Protein AF-A0A8T5BT96-F1 (afdb_monomer)

Foldseek 3Di:
DDDDDPDDDDDALQVVLVVLVVVVVVDPDDDPVSVVSNVVSVVQVPAHRVLLVVQLVVCCVPLVDDSVLSRVCSSVLDQDLVVNCVSVPPPVDDDDSVSSVVNNVSSVVRHD

Sequence (112 aa):
MPRKIINEENITIAEAKHILDKIIKNKEEVGEFQRRTVDYLMKFAKLEVQQAKKLVKELIKQFKIEDVEAIQIVNCMPESVDEIRTILAGKGRIIESEKLKGILDVLNNYRK

Mean predicted aligned error: 5.35 Å

pLDDT: mean 88.35, std 7.37, range [61.72, 95.31]

Secondary structure (DSSP, 8-state):
------------HHHHHHHHHHHHHT-S---HHHHHHHHHHHHH--S-HHHHHHHHHHHHHHH---HHHHHHHHHH---SHHHHHHHHGGG-----HHHHHHHHHHHHTT--

Radius of gyration: 16.34 Å; Cα contacts (8 Å, |Δi|>4): 85; chains: 1; bounding box: 50×23×43 Å

Structure (mmCIF, N/CA/C/O backbone):
data_AF-A0A8T5BT96-F1
#
_entry.id   AF-A0A8T5BT96-F1
#
loop_
_atom_site.group_PDB
_atom_site.id
_atom_site.type_symbol
_atom_site.label_atom_id
_atom_site.label_alt_id
_atom_site.label_comp_id
_atom_site.label_asym_id
_atom_site.label_entity_id
_atom_site.label_seq_id
_atom_site.pdbx_PDB_ins_code
_atom_site.Cartn_x
_atom_site.Cartn_y
_atom_site.Cartn_z
_atom_site.occupancy
_atom_site.B_iso_or_equiv
_atom_site.auth_seq_id
_atom_site.auth_comp_id
_atom_site.auth_asym_id
_atom_site.auth_atom_id
_atom_site.pdbx_PDB_model_num
ATOM 1 N N . MET A 1 1 ? 37.077 -3.831 2.532 1.00 61.72 1 MET A N 1
ATOM 2 C CA . MET A 1 1 ? 36.164 -3.290 3.565 1.00 61.72 1 MET A CA 1
ATOM 3 C C . MET A 1 1 ? 34.759 -3.818 3.308 1.00 61.72 1 MET A C 1
ATOM 5 O O . MET A 1 1 ? 34.359 -3.811 2.147 1.00 61.72 1 MET A O 1
ATOM 9 N N . PRO A 1 2 ? 34.025 -4.297 4.325 1.00 81.81 2 PRO A N 1
ATOM 10 C CA . PRO A 1 2 ? 32.630 -4.693 4.152 1.00 81.81 2 PRO A CA 1
ATOM 11 C C . PRO A 1 2 ? 31.757 -3.464 3.859 1.00 81.81 2 PRO A C 1
ATOM 13 O O . PRO A 1 2 ? 31.999 -2.378 4.387 1.00 81.81 2 PRO A O 1
ATOM 16 N N . ARG A 1 3 ? 30.751 -3.628 2.995 1.00 87.44 3 ARG A N 1
ATOM 17 C CA . ARG A 1 3 ? 29.750 -2.584 2.731 1.00 87.44 3 ARG A CA 1
ATOM 18 C C . ARG A 1 3 ? 28.841 -2.444 3.958 1.00 87.44 3 ARG A C 1
ATOM 20 O O . ARG A 1 3 ? 28.448 -3.455 4.533 1.00 87.44 3 ARG A O 1
ATOM 27 N N . LYS A 1 4 ? 28.502 -1.209 4.344 1.00 90.56 4 LYS A N 1
ATOM 28 C CA . LYS A 1 4 ? 27.574 -0.897 5.445 1.00 90.56 4 LYS A CA 1
ATOM 29 C C . LYS A 1 4 ? 26.319 -0.226 4.885 1.00 90.56 4 LYS A C 1
ATOM 31 O O . LYS A 1 4 ? 26.430 0.627 4.007 1.00 90.56 4 LYS A O 1
ATOM 36 N N . ILE A 1 5 ? 25.150 -0.605 5.395 1.00 88.38 5 ILE A N 1
ATOM 37 C CA . ILE A 1 5 ? 23.875 0.042 5.060 1.00 88.38 5 ILE A CA 1
ATOM 38 C C . ILE A 1 5 ? 23.833 1.408 5.756 1.00 88.38 5 ILE A C 1
ATOM 40 O O . ILE A 1 5 ? 24.070 1.498 6.961 1.00 88.38 5 ILE A O 1
ATOM 44 N N . ILE A 1 6 ? 23.593 2.467 4.978 1.00 93.31 6 ILE A N 1
ATOM 45 C CA . ILE A 1 6 ? 23.531 3.857 5.464 1.00 93.31 6 ILE A CA 1
ATOM 46 C C . ILE A 1 6 ? 22.078 4.272 5.727 1.00 93.31 6 ILE A C 1
ATOM 48 O O . ILE A 1 6 ? 21.816 4.965 6.703 1.00 93.31 6 ILE A O 1
ATOM 52 N N . ASN A 1 7 ? 21.151 3.843 4.868 1.00 90.38 7 ASN A N 1
ATOM 53 C CA . ASN A 1 7 ? 19.720 4.096 4.995 1.00 90.38 7 ASN A CA 1
ATOM 54 C C . ASN A 1 7 ? 18.931 2.939 4.363 1.00 90.38 7 ASN A C 1
ATOM 56 O O . ASN A 1 7 ? 19.398 2.339 3.391 1.00 90.38 7 ASN A O 1
ATOM 60 N N . GLU A 1 8 ? 17.750 2.661 4.902 1.00 90.12 8 GLU A N 1
ATOM 61 C CA . GLU A 1 8 ? 16.798 1.670 4.409 1.00 90.12 8 GLU A CA 1
ATOM 62 C C . GLU A 1 8 ? 15.385 2.220 4.610 1.00 90.12 8 GLU A C 1
ATOM 64 O O . GLU A 1 8 ? 15.049 2.708 5.687 1.00 90.12 8 GLU A O 1
ATOM 69 N N . GLU A 1 9 ? 14.570 2.163 3.560 1.00 90.31 9 GLU A N 1
ATOM 70 C CA . GLU A 1 9 ? 13.199 2.662 3.578 1.00 90.31 9 GLU A CA 1
ATOM 71 C C . GLU A 1 9 ? 12.281 1.651 2.895 1.00 90.31 9 GLU A C 1
ATOM 73 O O . GLU A 1 9 ? 12.570 1.159 1.800 1.00 90.31 9 GLU A O 1
ATOM 78 N N . ASN A 1 10 ? 11.150 1.368 3.538 1.00 92.56 10 ASN A N 1
ATOM 79 C CA . ASN A 1 10 ? 10.098 0.547 2.960 1.00 92.56 10 ASN A CA 1
ATOM 80 C C . ASN A 1 10 ? 9.324 1.356 1.913 1.00 92.56 10 ASN A C 1
ATOM 82 O O . ASN A 1 10 ? 8.982 2.517 2.140 1.00 92.56 10 ASN A O 1
ATOM 86 N N . ILE A 1 11 ? 9.012 0.729 0.778 1.00 93.50 11 ILE A N 1
ATOM 87 C CA . ILE A 1 11 ? 8.300 1.368 -0.335 1.00 93.50 11 ILE A CA 1
ATOM 88 C C . ILE A 1 11 ? 7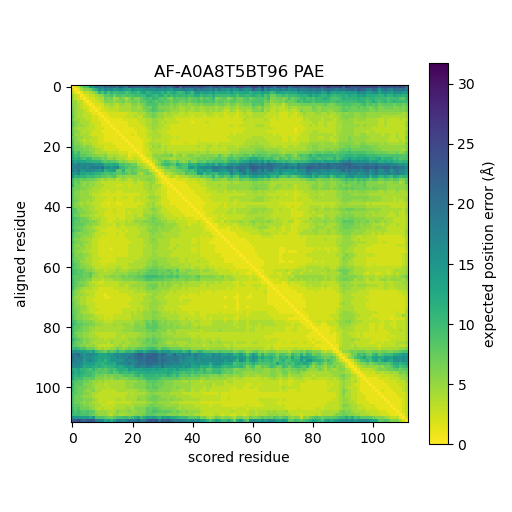.032 0.601 -0.712 1.00 93.50 11 ILE A C 1
ATOM 90 O O . ILE A 1 11 ? 6.933 -0.615 -0.550 1.00 93.50 11 ILE A O 1
ATOM 94 N N . THR A 1 12 ? 6.061 1.323 -1.257 1.00 95.00 12 THR A N 1
ATOM 95 C CA . THR A 1 12 ? 4.819 0.768 -1.812 1.00 95.00 12 THR A CA 1
ATOM 96 C C . THR A 1 12 ? 5.037 0.129 -3.185 1.00 95.00 12 THR A C 1
ATOM 98 O O . THR A 1 12 ? 5.989 0.446 -3.901 1.00 95.00 12 THR A O 1
ATOM 101 N N . ILE A 1 13 ? 4.098 -0.724 -3.610 1.00 95.31 13 ILE A N 1
ATOM 102 C CA . ILE A 1 13 ? 4.063 -1.307 -4.963 1.00 95.31 13 ILE A CA 1
ATOM 103 C C . ILE A 1 13 ? 4.055 -0.203 -6.031 1.00 95.31 13 ILE A C 1
ATOM 105 O O . ILE A 1 13 ? 4.741 -0.315 -7.047 1.00 95.31 13 ILE A O 1
ATOM 109 N N . ALA A 1 14 ? 3.326 0.891 -5.791 1.00 93.69 14 ALA A N 1
ATOM 110 C CA . ALA A 1 14 ? 3.266 2.029 -6.707 1.00 93.69 14 ALA A CA 1
ATOM 111 C C . ALA A 1 14 ? 4.635 2.716 -6.868 1.00 93.69 14 ALA A C 1
ATOM 113 O O . ALA A 1 14 ? 5.051 3.032 -7.984 1.00 93.69 14 ALA A O 1
ATOM 114 N N . GLU A 1 15 ? 5.365 2.920 -5.770 1.00 93.44 15 GLU A N 1
ATOM 115 C CA . GLU A 1 15 ? 6.720 3.480 -5.802 1.00 93.44 15 GLU A CA 1
ATOM 116 C C . GLU A 1 15 ? 7.718 2.532 -6.464 1.00 93.44 15 GLU A C 1
ATOM 118 O O . GLU A 1 15 ? 8.493 2.966 -7.320 1.00 93.44 15 GLU A O 1
ATOM 123 N N . ALA A 1 16 ? 7.667 1.244 -6.118 1.00 93.69 16 ALA A N 1
ATOM 124 C CA . ALA A 1 16 ? 8.510 0.214 -6.713 1.00 93.69 16 ALA A CA 1
ATOM 125 C C . ALA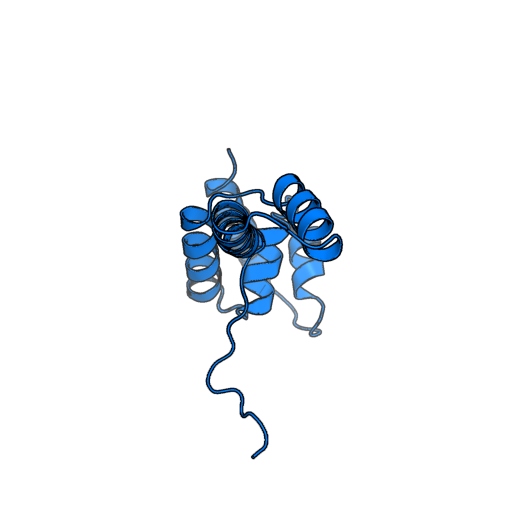 A 1 16 ? 8.315 0.143 -8.233 1.00 93.69 16 ALA A C 1
ATOM 127 O O . ALA A 1 16 ? 9.299 0.105 -8.977 1.00 93.69 16 ALA A O 1
ATOM 128 N N . LYS A 1 17 ? 7.059 0.211 -8.700 1.00 92.69 17 LYS A N 1
ATOM 129 C CA . LYS A 1 17 ? 6.715 0.263 -10.127 1.00 92.69 17 LYS A CA 1
ATOM 130 C C . LYS A 1 17 ? 7.411 1.432 -10.814 1.00 92.69 17 LYS A C 1
ATOM 132 O O . LYS A 1 17 ? 8.110 1.240 -11.800 1.00 92.69 17 LYS A O 1
ATOM 137 N N . HIS A 1 18 ? 7.281 2.636 -10.259 1.00 91.69 18 HIS A N 1
ATOM 138 C CA . HIS A 1 18 ? 7.871 3.845 -10.841 1.00 91.69 18 HIS A CA 1
ATOM 139 C C . HIS A 1 18 ? 9.399 3.815 -10.886 1.00 91.69 18 HIS A C 1
ATOM 141 O O . HIS A 1 18 ? 10.004 4.304 -11.841 1.00 91.69 18 HIS A O 1
ATOM 147 N N . ILE A 1 19 ? 10.037 3.254 -9.858 1.00 91.25 19 ILE A N 1
ATOM 148 C CA . ILE A 1 19 ? 11.495 3.099 -9.819 1.00 91.25 19 ILE A CA 1
ATOM 149 C C . ILE A 1 19 ? 11.945 2.121 -10.907 1.00 91.25 19 ILE A C 1
ATOM 151 O O . ILE A 1 19 ? 12.855 2.440 -11.673 1.00 91.25 19 ILE A O 1
ATOM 155 N N . LEU A 1 20 ? 11.296 0.960 -11.013 1.00 89.25 20 LEU A N 1
ATOM 156 C CA . LEU A 1 20 ? 11.658 -0.041 -12.012 1.00 89.25 20 LEU A CA 1
ATOM 157 C C . LEU A 1 20 ? 11.352 0.420 -13.439 1.00 89.25 20 LEU A C 1
ATOM 159 O O . LEU A 1 20 ? 12.207 0.257 -14.303 1.00 89.25 20 LEU A O 1
ATOM 163 N N . ASP A 1 21 ? 10.224 1.090 -13.677 1.00 87.69 21 ASP A N 1
ATOM 164 C CA . ASP A 1 21 ? 9.889 1.658 -14.988 1.00 87.69 21 ASP A CA 1
ATOM 165 C C . ASP A 1 21 ? 10.962 2.648 -15.470 1.00 87.69 21 ASP A C 1
ATOM 167 O O . ASP A 1 21 ? 11.328 2.658 -16.646 1.00 87.69 21 ASP A O 1
ATOM 171 N N . LYS A 1 22 ? 11.522 3.466 -14.567 1.00 88.31 22 LYS A N 1
ATOM 172 C CA . LYS A 1 22 ? 12.642 4.364 -14.897 1.00 88.31 22 LYS A CA 1
ATOM 173 C C . LYS A 1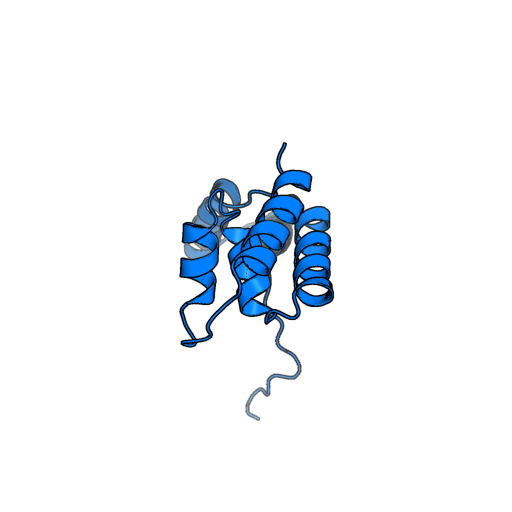 22 ? 13.923 3.608 -15.236 1.00 88.31 22 LYS A C 1
ATOM 175 O O . LYS A 1 22 ? 14.640 4.013 -16.146 1.00 88.31 22 LYS A O 1
ATOM 180 N N . ILE A 1 23 ? 14.224 2.538 -14.504 1.00 86.00 23 ILE A N 1
ATOM 181 C CA . ILE A 1 23 ? 15.425 1.727 -14.738 1.00 86.00 23 ILE A CA 1
ATOM 182 C C . ILE A 1 23 ? 15.331 1.017 -16.089 1.00 86.00 23 ILE A C 1
ATOM 184 O O . ILE A 1 23 ? 16.307 1.014 -16.833 1.00 86.00 23 ILE A O 1
ATOM 188 N N . ILE A 1 24 ? 14.163 0.457 -16.415 1.00 83.12 24 ILE A N 1
ATOM 189 C CA . ILE A 1 24 ? 13.917 -0.238 -17.682 1.00 83.12 24 ILE A CA 1
ATOM 190 C C . ILE A 1 24 ? 14.020 0.721 -18.865 1.00 83.12 24 ILE A C 1
ATOM 192 O O . ILE A 1 24 ? 14.670 0.394 -19.847 1.00 83.12 24 ILE A O 1
ATOM 196 N N . LYS A 1 25 ? 13.453 1.929 -18.765 1.00 82.62 25 LYS A N 1
ATOM 197 C CA . LYS A 1 25 ? 13.550 2.932 -19.841 1.00 82.62 25 LYS A CA 1
ATOM 198 C C . LYS A 1 25 ? 14.987 3.337 -20.176 1.00 82.62 25 LYS A C 1
ATOM 200 O O . LYS A 1 25 ? 15.249 3.733 -21.304 1.00 82.62 25 LYS A O 1
ATOM 205 N N . ASN A 1 26 ? 15.896 3.244 -19.209 1.00 81.12 26 ASN A N 1
ATOM 206 C CA . ASN A 1 26 ? 17.291 3.652 -19.361 1.00 81.12 26 ASN A CA 1
ATOM 207 C C . ASN A 1 26 ? 18.237 2.488 -19.699 1.00 81.12 26 ASN A C 1
ATOM 209 O O . ASN A 1 26 ? 19.440 2.715 -19.826 1.00 81.12 26 ASN A O 1
ATOM 213 N N . LYS A 1 27 ? 17.739 1.248 -19.791 1.00 77.44 27 LYS A N 1
ATOM 214 C CA . LYS A 1 27 ? 18.551 0.057 -20.064 1.00 77.44 27 LYS A CA 1
ATOM 215 C C . LYS A 1 27 ? 18.056 -0.665 -21.309 1.00 77.44 27 LYS A C 1
ATOM 217 O O . LYS A 1 27 ? 16.874 -0.957 -21.423 1.00 77.44 27 LYS A O 1
ATOM 222 N N . GLU A 1 28 ? 18.985 -1.024 -22.189 1.00 65.06 28 GLU A N 1
ATOM 223 C CA . GLU A 1 28 ? 18.684 -1.831 -23.379 1.00 65.06 28 GLU A CA 1
ATOM 224 C C . GLU A 1 28 ? 18.320 -3.280 -23.014 1.00 65.06 28 GLU A C 1
ATOM 226 O O . GLU A 1 28 ? 17.434 -3.867 -23.631 1.00 65.06 28 GLU A O 1
ATOM 231 N N . GLU A 1 29 ? 18.921 -3.837 -21.953 1.00 74.12 29 GLU A N 1
ATOM 232 C CA . GLU A 1 29 ? 18.614 -5.183 -21.464 1.00 74.12 29 GLU A CA 1
ATOM 233 C C . GLU A 1 29 ? 18.162 -5.201 -19.999 1.00 74.12 29 GLU A C 1
ATOM 235 O O . GLU A 1 29 ? 18.823 -4.702 -19.082 1.00 74.12 29 GLU A O 1
ATOM 240 N N . VAL A 1 30 ? 17.012 -5.840 -19.783 1.00 79.19 30 VAL A N 1
ATOM 241 C CA . VAL A 1 30 ? 16.385 -6.056 -18.476 1.00 79.19 30 VAL A CA 1
ATOM 242 C C . VAL A 1 30 ? 16.371 -7.550 -18.193 1.00 79.19 30 VAL A C 1
ATOM 244 O O . VAL A 1 30 ? 15.820 -8.319 -18.989 1.00 79.19 30 VAL A O 1
ATOM 247 N N . GLY A 1 31 ? 16.945 -7.952 -17.057 1.00 85.81 31 GLY A N 1
ATOM 248 C CA . GLY A 1 31 ? 17.002 -9.354 -16.643 1.00 85.81 31 GLY A CA 1
ATOM 249 C C . GLY A 1 31 ? 15.614 -9.948 -16.380 1.00 85.81 31 GLY A C 1
ATOM 250 O O . GLY A 1 31 ? 14.663 -9.236 -16.054 1.00 85.81 31 GLY A O 1
ATOM 251 N N . GLU A 1 32 ? 15.489 -11.269 -16.480 1.00 88.06 32 GLU A N 1
ATOM 252 C CA . GLU A 1 32 ? 14.200 -11.968 -16.391 1.00 88.06 32 GLU A CA 1
ATOM 253 C C . GLU A 1 32 ? 13.444 -11.694 -15.077 1.00 88.06 32 GLU A C 1
ATOM 255 O O . GLU A 1 32 ? 12.246 -11.409 -15.091 1.00 88.06 32 GLU A O 1
ATOM 260 N N . PHE A 1 33 ? 14.146 -11.686 -13.939 1.00 89.00 33 PHE A N 1
ATOM 261 C CA . PHE A 1 33 ? 13.549 -11.376 -12.636 1.00 89.00 33 PHE A CA 1
ATOM 262 C C . PHE A 1 33 ? 12.989 -9.954 -12.556 1.00 89.00 33 PHE A C 1
ATOM 264 O O . PHE A 1 33 ? 11.960 -9.733 -11.918 1.00 89.00 33 PHE A O 1
ATOM 271 N N . GLN A 1 34 ? 13.630 -8.993 -13.222 1.00 87.00 34 GLN A N 1
ATOM 272 C CA . GLN A 1 34 ? 13.157 -7.611 -13.257 1.00 87.00 34 GLN A CA 1
ATOM 273 C C . GLN A 1 34 ? 11.902 -7.495 -14.120 1.00 87.00 34 GLN A C 1
ATOM 275 O O . GLN A 1 34 ? 10.952 -6.845 -13.695 1.00 87.00 34 GLN A O 1
ATOM 280 N N . ARG A 1 35 ? 11.852 -8.187 -15.269 1.00 86.69 35 ARG A N 1
ATOM 281 C CA . ARG A 1 35 ? 10.650 -8.237 -16.119 1.00 86.69 35 ARG A CA 1
ATOM 282 C C . ARG A 1 35 ? 9.458 -8.825 -15.365 1.00 86.69 35 ARG A C 1
ATOM 284 O O . ARG A 1 35 ? 8.437 -8.162 -15.246 1.00 86.69 35 ARG A O 1
ATOM 291 N N . ARG A 1 36 ? 9.631 -10.001 -14.749 1.00 90.56 36 ARG A N 1
ATOM 292 C CA . ARG A 1 36 ? 8.577 -10.655 -13.951 1.00 90.56 36 ARG A CA 1
ATOM 293 C C . ARG A 1 36 ? 8.100 -9.777 -12.791 1.00 90.56 36 ARG A C 1
ATOM 295 O O . ARG A 1 36 ? 6.905 -9.709 -12.512 1.00 90.56 36 ARG A O 1
ATOM 302 N N . THR A 1 37 ? 9.029 -9.090 -12.124 1.00 92.38 37 THR A N 1
ATOM 303 C CA . THR A 1 37 ? 8.691 -8.140 -11.057 1.00 92.38 37 THR A CA 1
ATOM 304 C C . THR A 1 37 ? 7.876 -6.969 -11.601 1.00 92.38 37 THR A C 1
ATOM 306 O O . THR A 1 37 ? 6.880 -6.597 -10.994 1.00 92.38 37 THR A O 1
ATOM 309 N N . VAL A 1 38 ? 8.237 -6.406 -12.754 1.00 89.88 38 VAL A N 1
ATOM 310 C CA . VAL A 1 38 ? 7.467 -5.314 -13.363 1.00 89.88 38 VAL A CA 1
ATOM 311 C C . VAL A 1 38 ? 6.083 -5.769 -13.801 1.00 89.88 38 VAL A C 1
ATOM 313 O O . VAL A 1 38 ? 5.123 -5.057 -13.526 1.00 89.88 38 VAL A O 1
ATOM 316 N N . ASP A 1 39 ? 5.941 -6.969 -14.360 1.00 91.06 39 ASP A N 1
ATOM 317 C CA . ASP A 1 39 ? 4.627 -7.526 -14.695 1.00 91.06 39 ASP A CA 1
ATOM 318 C C . ASP A 1 39 ? 3.728 -7.644 -13.456 1.00 91.06 39 ASP A C 1
ATOM 320 O O . ASP A 1 39 ? 2.541 -7.314 -13.504 1.00 91.06 39 ASP A O 1
ATOM 324 N N . TYR A 1 40 ? 4.293 -8.079 -12.324 1.00 94.56 40 TYR A N 1
ATOM 325 C CA . TYR A 1 40 ? 3.593 -8.087 -11.040 1.00 94.56 40 TYR A CA 1
ATOM 326 C C . TYR A 1 40 ? 3.203 -6.66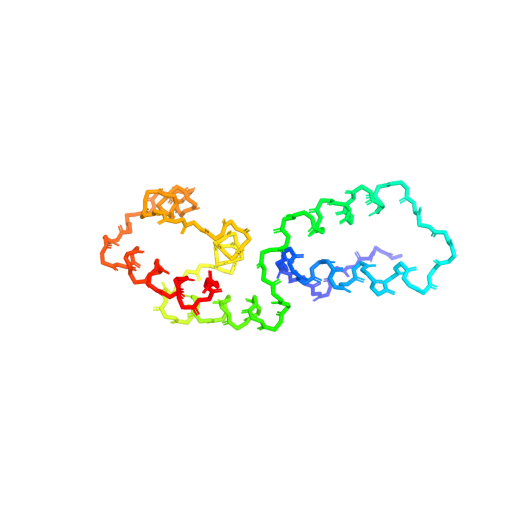3 -10.619 1.00 94.56 40 TYR A C 1
ATOM 328 O O . TYR A 1 40 ? 2.032 -6.375 -10.382 1.00 94.56 40 TYR A O 1
ATOM 336 N N . LEU A 1 41 ? 4.157 -5.736 -10.584 1.00 93.69 41 LEU A N 1
ATOM 337 C CA . LEU A 1 41 ? 3.912 -4.366 -10.140 1.00 93.69 41 LEU A CA 1
ATOM 338 C C . LEU A 1 41 ? 2.902 -3.636 -11.035 1.00 9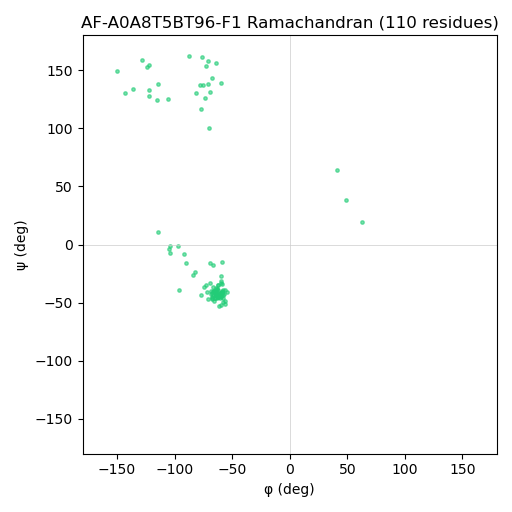3.69 41 LE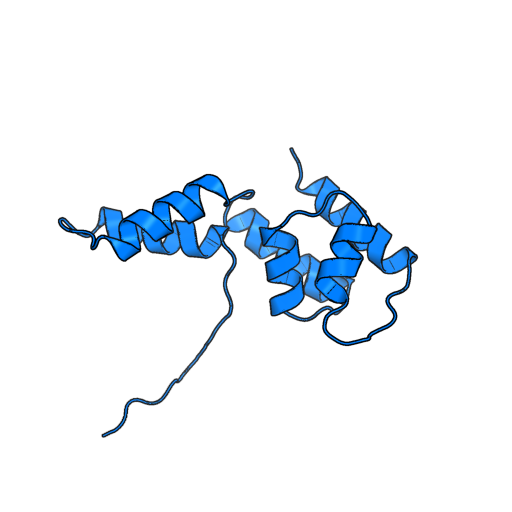U A C 1
ATOM 340 O O . LEU A 1 41 ? 2.089 -2.864 -10.538 1.00 93.69 41 LEU A O 1
ATOM 344 N N . MET A 1 42 ? 2.900 -3.896 -12.343 1.00 89.69 42 MET A N 1
ATOM 345 C CA . MET A 1 42 ? 1.915 -3.349 -13.272 1.00 89.69 42 MET A CA 1
ATOM 346 C C . MET A 1 42 ? 0.502 -3.852 -12.980 1.00 89.69 42 MET A C 1
ATOM 348 O O . MET A 1 42 ? -0.429 -3.054 -13.051 1.00 89.69 42 MET A O 1
ATOM 352 N N . LYS A 1 43 ? 0.349 -5.134 -12.625 1.00 91.94 43 LYS A N 1
ATOM 353 C CA . LYS A 1 43 ? -0.948 -5.745 -12.295 1.00 91.94 43 LYS A CA 1
ATOM 354 C C . LYS A 1 43 ? -1.482 -5.318 -10.928 1.00 91.94 43 LYS A C 1
ATOM 356 O O . LYS A 1 43 ? -2.689 -5.169 -10.776 1.00 91.94 43 LYS A O 1
ATOM 361 N N . PHE A 1 44 ? -0.603 -5.138 -9.942 1.00 92.50 44 PHE A N 1
ATOM 362 C CA . PHE A 1 44 ? -0.994 -4.908 -8.546 1.00 92.50 44 PHE A CA 1
ATOM 363 C C . PHE A 1 44 ? -0.861 -3.453 -8.077 1.00 92.50 44 PHE A C 1
ATOM 365 O O . PHE A 1 44 ? -1.306 -3.130 -6.978 1.00 92.50 44 PHE A O 1
ATOM 372 N N . ALA A 1 45 ? -0.286 -2.547 -8.874 1.00 91.69 45 ALA A N 1
ATOM 373 C CA . ALA A 1 45 ? -0.287 -1.121 -8.551 1.00 91.69 45 ALA A CA 1
ATOM 374 C C . ALA A 1 45 ? -1.701 -0.537 -8.694 1.00 91.69 45 ALA A C 1
ATOM 376 O O . ALA A 1 45 ? -2.143 -0.213 -9.794 1.00 91.69 45 ALA A O 1
ATOM 377 N N . LYS A 1 46 ? -2.391 -0.384 -7.559 1.00 89.12 46 LYS A N 1
ATOM 378 C CA . LYS A 1 46 ? -3.768 0.135 -7.491 1.00 89.12 46 LYS A CA 1
ATOM 379 C C . LYS A 1 46 ? -3.863 1.661 -7.533 1.00 89.12 46 LYS A C 1
ATOM 381 O O . LYS A 1 46 ? -4.901 2.198 -7.901 1.00 89.12 46 LYS A O 1
ATOM 386 N N . LEU A 1 47 ? -2.793 2.354 -7.145 1.00 90.88 47 LEU A N 1
ATOM 387 C CA . LEU A 1 47 ? -2.744 3.811 -7.025 1.00 90.88 47 LEU A CA 1
ATOM 388 C C . LEU A 1 47 ? -1.549 4.391 -7.777 1.00 90.88 47 LEU A C 1
ATOM 390 O O . LEU A 1 47 ? -0.537 3.722 -8.006 1.00 90.88 47 LEU A O 1
ATOM 394 N N . GLU A 1 48 ? -1.644 5.677 -8.101 1.00 91.50 48 GLU A N 1
ATOM 395 C CA . GLU A 1 48 ? -0.497 6.446 -8.569 1.00 91.50 48 GLU A CA 1
ATOM 396 C C . GLU A 1 48 ? 0.480 6.739 -7.423 1.00 91.50 48 GLU A C 1
ATOM 398 O O . GLU A 1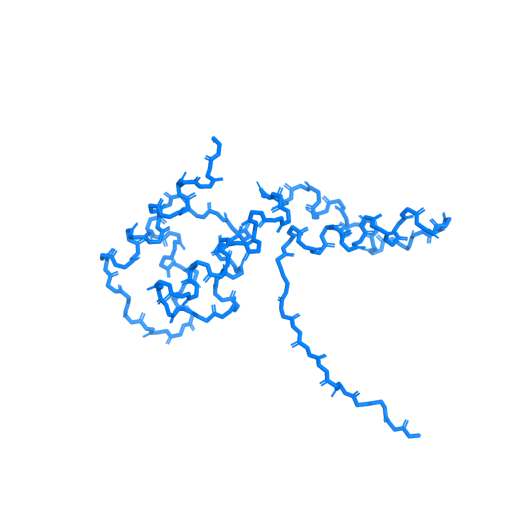 48 ? 0.097 6.866 -6.260 1.00 91.50 48 GLU A O 1
ATOM 403 N N . VAL A 1 49 ? 1.761 6.921 -7.753 1.00 92.31 49 VAL A N 1
ATOM 404 C CA . VAL A 1 49 ? 2.850 7.111 -6.775 1.00 92.31 49 VAL A CA 1
ATOM 405 C C . VAL A 1 49 ? 2.572 8.264 -5.808 1.00 92.31 49 VAL A C 1
ATOM 407 O O . VAL A 1 49 ? 2.844 8.157 -4.614 1.00 92.31 49 VAL A O 1
ATOM 410 N N . GLN A 1 50 ? 2.035 9.380 -6.309 1.00 92.19 50 GLN A N 1
ATOM 411 C CA . GLN A 1 50 ? 1.740 10.547 -5.475 1.00 92.19 50 GLN A CA 1
ATOM 412 C C . GLN A 1 50 ? 0.610 10.260 -4.481 1.00 92.19 50 GLN A C 1
ATOM 414 O O . GLN A 1 50 ? 0.715 10.626 -3.309 1.00 92.19 50 GLN A O 1
ATOM 419 N N . GLN A 1 51 ? -0.436 9.569 -4.936 1.00 92.75 51 GLN A N 1
ATOM 420 C CA . GLN A 1 51 ? -1.572 9.177 -4.106 1.00 92.75 51 GLN A CA 1
ATOM 421 C C . GLN A 1 51 ? -1.151 8.149 -3.055 1.00 92.75 51 GLN A C 1
ATOM 423 O O . GLN A 1 51 ? -1.435 8.349 -1.879 1.00 92.75 51 GLN A O 1
ATOM 428 N N . ALA A 1 52 ? -0.387 7.125 -3.447 1.00 93.31 52 ALA A N 1
ATOM 429 C CA . ALA A 1 52 ? 0.138 6.110 -2.536 1.00 93.31 52 ALA A CA 1
ATOM 430 C C . ALA A 1 52 ? 0.990 6.735 -1.417 1.00 93.31 52 ALA A C 1
ATOM 432 O O . ALA A 1 52 ? 0.733 6.502 -0.238 1.00 93.31 52 ALA A O 1
ATOM 433 N N . LYS A 1 53 ? 1.941 7.617 -1.763 1.00 93.44 53 LYS A N 1
ATOM 434 C CA . LYS A 1 53 ? 2.768 8.341 -0.778 1.00 93.44 53 LYS A CA 1
ATOM 435 C C . LYS A 1 53 ? 1.941 9.186 0.186 1.00 93.44 53 LYS A C 1
ATOM 437 O O . LYS A 1 53 ? 2.269 9.277 1.370 1.00 93.44 53 LYS A O 1
ATOM 442 N N . LYS A 1 54 ? 0.912 9.863 -0.327 1.00 94.31 54 LYS A N 1
ATOM 443 C CA . LYS A 1 54 ? 0.036 10.710 0.486 1.00 94.31 54 LYS A CA 1
ATOM 444 C C . LYS A 1 54 ? -0.786 9.860 1.453 1.00 94.31 54 LYS A C 1
ATOM 446 O O . LYS A 1 54 ? -0.790 10.160 2.643 1.00 94.31 54 LYS A O 1
ATOM 451 N N . LEU A 1 55 ? -1.379 8.779 0.954 1.00 94.06 55 LEU A N 1
ATOM 452 C CA . LEU A 1 55 ? -2.199 7.858 1.729 1.00 94.06 55 LEU A CA 1
ATOM 453 C C . LEU A 1 55 ? -1.393 7.169 2.838 1.00 94.06 55 LEU A C 1
ATOM 455 O O . LEU A 1 55 ? -1.830 7.172 3.981 1.00 94.06 55 LEU A O 1
ATOM 459 N N . VAL A 1 56 ? -0.176 6.680 2.560 1.00 94.38 56 VAL A N 1
ATOM 460 C CA . VAL A 1 56 ? 0.702 6.111 3.605 1.00 94.38 56 VAL A CA 1
ATOM 461 C C . VAL A 1 56 ? 0.953 7.128 4.724 1.00 94.38 56 VAL A C 1
ATOM 463 O O . VAL A 1 56 ? 0.778 6.820 5.902 1.00 94.38 56 VAL A O 1
ATOM 466 N N . LYS A 1 57 ? 1.313 8.370 4.374 1.00 93.62 57 LYS A N 1
ATOM 467 C CA . LYS A 1 57 ? 1.554 9.433 5.367 1.00 93.62 57 LYS A CA 1
ATOM 468 C C . LYS A 1 57 ? 0.303 9.774 6.169 1.00 93.62 57 LYS A C 1
ATOM 470 O O . LYS A 1 57 ? 0.410 10.072 7.356 1.00 93.62 57 LYS A O 1
ATOM 475 N N . GLU A 1 58 ? -0.854 9.783 5.522 1.00 94.00 58 GLU A N 1
ATOM 476 C CA . GLU A 1 58 ? -2.138 10.048 6.160 1.00 94.00 58 GLU A CA 1
ATOM 477 C C . GLU A 1 58 ? -2.490 8.947 7.165 1.00 94.00 58 GLU A C 1
ATOM 479 O O . GLU A 1 58 ? -2.784 9.254 8.321 1.00 94.00 58 GLU A O 1
ATOM 484 N N . LEU A 1 59 ? -2.328 7.681 6.772 1.00 92.31 59 LEU 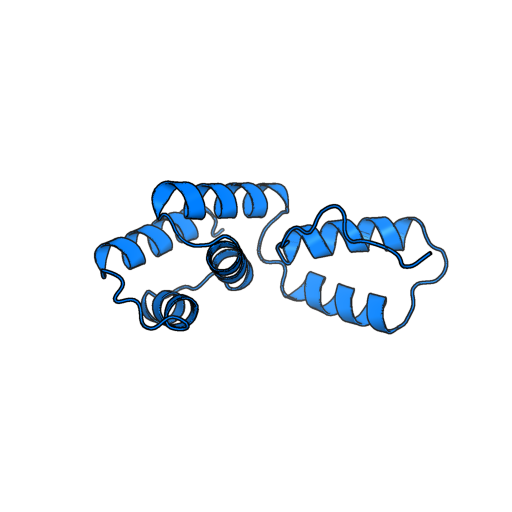A N 1
ATOM 485 C CA . LEU A 1 59 ? -2.594 6.527 7.625 1.00 92.31 59 LEU A CA 1
ATOM 486 C C . LEU A 1 59 ? -1.688 6.493 8.864 1.00 92.31 59 LEU A C 1
ATOM 488 O O . LEU A 1 59 ? -2.174 6.316 9.982 1.00 92.31 59 LEU A O 1
ATOM 492 N N . ILE A 1 60 ? -0.383 6.730 8.692 1.00 91.81 60 ILE A N 1
ATOM 493 C CA . ILE A 1 60 ? 0.576 6.777 9.808 1.00 91.81 60 ILE A CA 1
ATOM 494 C C . ILE A 1 60 ? 0.223 7.914 10.775 1.00 91.81 60 ILE A C 1
ATOM 496 O O . ILE A 1 60 ? 0.228 7.722 11.990 1.00 91.81 60 ILE A O 1
ATOM 500 N N . LYS A 1 61 ? -0.111 9.105 10.261 1.00 92.31 61 LYS A N 1
ATOM 501 C CA . LYS A 1 61 ? -0.401 10.278 11.102 1.00 92.31 61 LYS A CA 1
ATOM 502 C C . LYS A 1 61 ? -1.718 10.158 11.861 1.00 92.31 61 LYS A C 1
ATOM 504 O O . LYS A 1 61 ? -1.747 10.458 13.051 1.00 92.31 61 LYS A O 1
ATOM 509 N N . GLN A 1 62 ? -2.793 9.759 11.183 1.00 91.25 62 GLN A N 1
ATOM 510 C CA . GLN A 1 62 ? -4.129 9.711 11.780 1.00 91.25 62 GLN A CA 1
ATOM 511 C C . GLN A 1 62 ? -4.294 8.498 12.693 1.00 91.25 62 GLN A C 1
ATOM 513 O O . GLN A 1 62 ? -4.796 8.622 13.808 1.00 91.25 62 GLN A O 1
ATOM 518 N N . PHE A 1 63 ? -3.822 7.330 12.253 1.00 87.94 63 PHE A N 1
ATOM 519 C CA . PHE A 1 63 ? -4.074 6.072 12.951 1.00 87.94 63 PHE A CA 1
ATOM 520 C C . PHE A 1 63 ? -2.867 5.563 13.740 1.00 87.94 63 PHE A C 1
ATOM 522 O O . PHE A 1 63 ? -2.992 4.547 14.421 1.00 87.94 63 PHE A O 1
ATOM 529 N N . LYS A 1 64 ? -1.713 6.245 13.718 1.00 86.44 64 LYS A N 1
ATOM 530 C CA . LYS A 1 64 ? -0.501 5.843 14.462 1.00 86.44 64 LYS A CA 1
ATOM 531 C C . LYS A 1 64 ? -0.139 4.365 14.252 1.00 86.44 64 LYS A C 1
ATOM 533 O O . LYS A 1 64 ? 0.212 3.667 15.203 1.00 86.44 64 LYS A O 1
ATOM 538 N N . ILE A 1 65 ? -0.323 3.876 13.028 1.00 87.94 65 ILE A N 1
ATOM 539 C CA . ILE A 1 65 ? 0.097 2.533 12.616 1.00 87.94 65 ILE A CA 1
ATOM 540 C C . ILE A 1 65 ? 1.544 2.573 12.131 1.00 87.94 65 ILE A C 1
ATOM 542 O O . ILE A 1 65 ? 2.074 3.647 11.833 1.00 87.94 65 ILE A O 1
ATOM 546 N N . GLU A 1 66 ? 2.184 1.412 12.078 1.00 89.31 66 GLU A N 1
ATOM 547 C CA . GLU A 1 66 ? 3.567 1.321 11.619 1.00 89.31 66 GLU A CA 1
ATOM 548 C C . GLU A 1 66 ? 3.671 1.563 10.106 1.00 89.31 66 GLU A C 1
ATOM 550 O O . GLU A 1 66 ? 2.704 1.411 9.356 1.00 89.31 66 GLU A O 1
ATOM 555 N N . ASP A 1 67 ? 4.859 1.950 9.648 1.00 90.31 67 ASP A N 1
ATOM 556 C CA . ASP A 1 67 ? 5.144 2.219 8.238 1.00 90.31 67 ASP A CA 1
ATOM 557 C C . ASP A 1 67 ? 4.850 0.996 7.358 1.00 90.31 67 ASP A C 1
ATOM 559 O O . ASP A 1 67 ? 4.153 1.111 6.350 1.00 90.31 67 ASP A O 1
ATOM 563 N N . VAL A 1 68 ? 5.299 -0.186 7.785 1.00 90.94 68 VAL A N 1
ATOM 564 C CA . VAL A 1 68 ? 5.074 -1.454 7.081 1.00 90.94 68 VAL A CA 1
ATOM 565 C C . VAL A 1 68 ? 3.581 -1.772 6.982 1.00 90.94 68 VAL A C 1
ATOM 567 O O . VAL A 1 68 ? 3.104 -2.167 5.919 1.00 90.94 68 VAL A O 1
ATOM 570 N N . GLU A 1 69 ? 2.825 -1.561 8.060 1.00 91.06 69 GLU A N 1
ATOM 571 C CA . GLU A 1 69 ? 1.376 -1.795 8.102 1.00 91.06 69 GLU A CA 1
ATOM 572 C C . GLU A 1 69 ? 0.638 -0.845 7.151 1.00 91.06 69 GLU A C 1
ATOM 574 O O . GLU A 1 69 ? -0.194 -1.281 6.354 1.00 91.06 69 GLU A O 1
ATOM 579 N N . ALA A 1 70 ? 0.985 0.445 7.180 1.00 93.06 70 ALA A N 1
ATOM 580 C CA . ALA A 1 70 ? 0.421 1.441 6.277 1.00 93.06 70 ALA A CA 1
ATOM 581 C C . ALA A 1 70 ? 0.712 1.099 4.811 1.00 93.06 70 ALA A C 1
ATOM 583 O O . ALA A 1 70 ? -0.189 1.151 3.975 1.00 93.06 70 ALA A O 1
ATOM 584 N N . ILE A 1 71 ? 1.944 0.696 4.497 1.00 94.56 71 ILE A N 1
ATOM 585 C CA . ILE A 1 71 ? 2.338 0.281 3.148 1.00 94.56 71 ILE A CA 1
ATOM 586 C C . ILE A 1 71 ? 1.533 -0.941 2.694 1.00 94.56 71 ILE A C 1
ATOM 588 O O . ILE A 1 71 ? 1.040 -0.951 1.566 1.00 94.56 71 ILE A O 1
ATOM 592 N N . GLN A 1 72 ? 1.347 -1.947 3.554 1.00 93.12 72 GLN A N 1
ATOM 593 C CA . GLN A 1 72 ? 0.548 -3.127 3.210 1.00 93.12 72 GLN A CA 1
ATOM 594 C C . GLN A 1 72 ? -0.923 -2.787 2.983 1.00 93.12 72 GLN A C 1
ATOM 596 O O . GLN A 1 72 ? -1.515 -3.267 2.018 1.00 93.12 72 GLN A O 1
ATOM 601 N N . ILE A 1 73 ? -1.503 -1.905 3.799 1.00 93.44 73 ILE A N 1
ATOM 602 C CA . ILE A 1 73 ? -2.868 -1.417 3.583 1.00 93.44 73 ILE A CA 1
ATOM 603 C C . ILE A 1 73 ? -2.983 -0.725 2.217 1.00 93.44 73 ILE A C 1
ATOM 605 O O . ILE A 1 73 ? -3.917 -1.009 1.471 1.00 93.44 73 ILE A O 1
ATOM 609 N N . VAL A 1 74 ? -2.025 0.132 1.854 1.00 94.38 74 VAL A N 1
ATOM 610 C CA . VAL A 1 74 ? -2.021 0.832 0.556 1.00 94.38 74 VAL A CA 1
ATOM 611 C C . VAL A 1 74 ? -1.824 -0.123 -0.623 1.00 94.38 74 VAL A C 1
ATOM 613 O O . VAL A 1 74 ? -2.439 0.057 -1.670 1.00 94.38 74 VAL A O 1
ATOM 616 N N . ASN A 1 75 ? -1.004 -1.160 -0.465 1.00 93.94 75 ASN A N 1
ATOM 617 C CA . ASN A 1 75 ? -0.795 -2.178 -1.495 1.00 93.94 75 ASN A CA 1
ATOM 618 C C . ASN A 1 75 ? -2.050 -3.042 -1.706 1.00 93.94 75 ASN A C 1
ATOM 620 O O . ASN A 1 75 ? -2.432 -3.335 -2.841 1.00 93.94 75 ASN A O 1
ATOM 624 N N . CYS A 1 76 ? -2.705 -3.437 -0.613 1.00 92.69 76 CYS A N 1
ATOM 625 C CA . CYS A 1 76 ? -3.861 -4.324 -0.644 1.00 92.69 76 CYS A CA 1
ATOM 626 C C . CYS A 1 76 ? -5.181 -3.593 -0.918 1.00 92.69 76 CYS A C 1
ATOM 628 O O . CYS A 1 76 ? -6.076 -4.216 -1.477 1.00 92.69 76 CYS A O 1
ATOM 630 N N . MET A 1 77 ? -5.315 -2.302 -0.591 1.00 92.25 77 MET A N 1
ATOM 631 C CA . MET A 1 77 ? -6.570 -1.526 -0.652 1.00 92.25 77 MET A CA 1
ATOM 632 C C . MET A 1 77 ? -7.798 -2.323 -0.159 1.00 92.25 77 MET A C 1
ATOM 634 O O . MET A 1 77 ? -8.697 -2.595 -0.960 1.00 92.25 77 MET A O 1
ATOM 638 N N . PRO A 1 78 ? -7.842 -2.709 1.128 1.00 93.00 78 PRO A N 1
ATOM 639 C CA . PRO A 1 78 ? -8.849 -3.620 1.681 1.00 93.00 78 PRO A CA 1
ATOM 640 C C . PRO A 1 78 ? -10.254 -3.015 1.745 1.00 93.00 78 PRO A C 1
ATOM 642 O O . PRO A 1 78 ? -10.423 -1.884 2.204 1.00 93.00 78 PRO A O 1
ATOM 645 N N . GLU A 1 7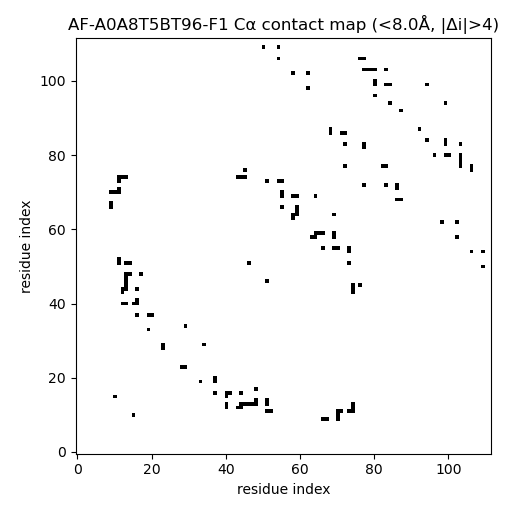9 ? -11.269 -3.733 1.269 1.00 92.00 79 GLU A N 1
ATOM 646 C CA . GLU A 1 79 ? -12.654 -3.242 1.112 1.00 92.00 79 GLU A CA 1
ATOM 647 C C . GLU A 1 79 ? -13.531 -3.466 2.341 1.00 92.00 79 GLU A C 1
ATOM 649 O O . GLU A 1 79 ? -14.559 -2.809 2.504 1.00 92.00 79 GLU A O 1
ATOM 654 N N . SER A 1 80 ? -13.090 -4.336 3.243 1.00 92.50 80 SER A N 1
ATOM 655 C CA . SER A 1 80 ? -13.804 -4.664 4.467 1.00 92.50 80 SER A CA 1
ATOM 656 C C . SER A 1 80 ? -12.967 -4.392 5.719 1.00 92.50 80 SER A C 1
ATOM 658 O O . SER A 1 80 ? -11.734 -4.426 5.721 1.00 92.50 80 SER A O 1
ATOM 660 N N . VAL A 1 81 ? -13.662 -4.150 6.832 1.00 90.88 81 VAL A N 1
ATOM 661 C CA . VAL A 1 81 ? -13.048 -4.010 8.164 1.00 90.88 81 VAL A CA 1
ATOM 662 C C . VAL A 1 81 ? -12.277 -5.276 8.554 1.00 90.88 81 VAL A C 1
ATOM 664 O O . VAL A 1 81 ? -11.238 -5.186 9.210 1.00 90.88 81 VAL A O 1
ATOM 667 N N . ASP A 1 82 ? -12.756 -6.446 8.134 1.00 89.50 82 ASP A N 1
ATOM 668 C CA . ASP A 1 82 ? -12.144 -7.733 8.460 1.00 89.50 82 ASP A CA 1
ATOM 669 C C . ASP A 1 82 ? -10.828 -7.958 7.698 1.00 89.50 82 ASP A C 1
ATOM 671 O O . ASP A 1 82 ? -9.867 -8.476 8.273 1.00 89.50 82 ASP A O 1
ATOM 675 N N . GLU A 1 83 ? -10.720 -7.483 6.454 1.00 90.75 83 GLU A N 1
ATOM 676 C CA . GLU A 1 83 ? -9.448 -7.457 5.721 1.00 90.75 83 GLU A CA 1
ATOM 677 C C . GLU A 1 83 ? -8.422 -6.544 6.402 1.00 90.75 83 GLU A C 1
ATOM 679 O O . GLU A 1 83 ? -7.281 -6.955 6.620 1.00 90.75 83 GLU A O 1
ATOM 684 N N . ILE A 1 84 ? -8.827 -5.331 6.807 1.00 90.19 84 ILE A N 1
ATOM 685 C CA . ILE A 1 84 ? -7.943 -4.407 7.540 1.00 90.19 84 ILE A CA 1
ATOM 686 C C . ILE A 1 84 ? -7.485 -5.055 8.850 1.00 90.19 84 ILE A C 1
ATOM 688 O O . ILE A 1 84 ? -6.300 -5.016 9.186 1.00 90.19 84 ILE A O 1
ATOM 692 N N . ARG A 1 85 ? -8.408 -5.697 9.577 1.00 88.75 85 ARG A N 1
ATOM 693 C CA . ARG A 1 85 ? -8.084 -6.416 10.812 1.00 88.75 85 ARG A CA 1
ATOM 694 C C . ARG A 1 85 ? -7.071 -7.524 10.552 1.00 88.75 85 ARG A C 1
ATOM 696 O O . ARG A 1 85 ? -6.142 -7.662 11.334 1.00 88.75 85 ARG A O 1
ATOM 703 N N . THR A 1 86 ? -7.208 -8.267 9.457 1.00 88.38 86 THR A N 1
ATOM 704 C CA . THR A 1 86 ? -6.282 -9.349 9.094 1.00 88.38 86 THR A CA 1
ATOM 705 C C . THR A 1 86 ? -4.873 -8.825 8.816 1.00 88.38 86 THR A C 1
ATOM 707 O O . THR A 1 86 ? -3.903 -9.405 9.297 1.00 88.38 86 THR A O 1
ATOM 710 N N . ILE A 1 87 ? -4.749 -7.691 8.118 1.00 87.69 87 ILE A N 1
ATOM 711 C CA . ILE A 1 87 ? -3.451 -7.052 7.839 1.00 87.69 87 ILE A CA 1
ATOM 712 C C . ILE A 1 87 ? -2.767 -6.599 9.139 1.00 87.69 87 ILE A C 1
ATOM 714 O O . ILE A 1 87 ? -1.554 -6.735 9.286 1.00 87.69 87 ILE A O 1
ATOM 718 N N . LEU A 1 88 ? -3.542 -6.095 10.101 1.00 85.62 88 LEU A N 1
ATOM 719 C CA . LEU A 1 88 ? -3.028 -5.560 11.365 1.00 85.62 88 LEU A CA 1
ATOM 720 C C . LEU A 1 88 ? -2.946 -6.600 12.504 1.00 85.62 88 LEU A C 1
ATOM 722 O O . LEU A 1 88 ? -2.378 -6.324 13.562 1.00 85.62 88 LEU A O 1
ATOM 726 N N . ALA A 1 89 ? -3.484 -7.808 12.309 1.00 78.69 89 ALA A N 1
ATOM 727 C CA . ALA A 1 89 ? -3.550 -8.854 13.334 1.00 78.69 89 ALA A CA 1
ATOM 728 C C . ALA A 1 89 ? -2.181 -9.454 13.698 1.00 78.69 89 ALA A C 1
ATOM 730 O O . ALA A 1 89 ? -2.051 -10.086 14.748 1.00 78.69 89 ALA A O 1
ATOM 731 N N . GLY A 1 90 ? -1.150 -9.238 12.874 1.00 67.56 90 GLY A N 1
ATOM 732 C CA . GLY A 1 90 ? 0.160 -9.887 13.004 1.00 67.56 90 GLY A CA 1
ATOM 733 C C . GLY A 1 90 ? 0.891 -9.656 14.334 1.00 67.56 90 GLY A C 1
ATOM 734 O O . GLY A 1 90 ? 1.827 -10.389 14.638 1.00 67.56 90 GLY A O 1
ATOM 735 N N . LYS A 1 91 ? 0.474 -8.675 15.147 1.00 65.81 91 LYS A N 1
ATOM 736 C CA . LYS A 1 91 ? 1.121 -8.345 16.432 1.00 65.81 91 LYS A CA 1
ATOM 737 C C . LYS A 1 91 ? 0.264 -8.586 17.677 1.00 65.81 91 LYS A C 1
ATOM 739 O O . LYS A 1 91 ? 0.635 -8.119 18.750 1.00 65.81 91 LYS A O 1
ATOM 744 N N . GLY A 1 92 ? -0.888 -9.254 17.559 1.00 61.81 92 GLY A N 1
ATOM 745 C CA . GLY A 1 92 ? -1.760 -9.523 18.713 1.00 61.81 92 GLY A CA 1
ATOM 746 C C . GLY A 1 92 ? -2.320 -8.261 19.389 1.00 61.81 92 GLY A C 1
ATOM 747 O O . GLY A 1 92 ? -2.725 -8.305 20.548 1.00 61.81 92 GLY A O 1
ATOM 748 N N . ARG A 1 93 ? -2.326 -7.120 18.684 1.00 70.81 93 ARG A N 1
ATOM 749 C CA . ARG A 1 93 ? -2.905 -5.863 19.170 1.00 70.81 93 ARG A CA 1
ATOM 750 C C . ARG A 1 93 ? -4.415 -5.891 18.959 1.00 70.81 93 ARG A C 1
ATOM 752 O O . ARG A 1 93 ? -4.886 -6.150 17.854 1.00 70.81 93 ARG A O 1
ATOM 759 N N . ILE A 1 94 ? -5.168 -5.570 20.007 1.00 73.31 94 ILE A N 1
ATOM 760 C CA . ILE A 1 94 ? -6.605 -5.327 19.889 1.00 73.31 94 ILE A CA 1
ATOM 761 C C . ILE A 1 94 ? -6.773 -3.935 19.283 1.00 73.31 94 ILE A C 1
ATOM 763 O O . ILE A 1 94 ? -6.344 -2.941 19.865 1.00 73.31 94 ILE A O 1
ATOM 767 N N . ILE A 1 95 ? -7.356 -3.876 18.089 1.00 80.38 95 ILE A N 1
ATOM 768 C CA . ILE A 1 95 ? -7.640 -2.623 17.393 1.00 80.38 95 ILE A CA 1
ATOM 769 C C . ILE A 1 95 ? -9.132 -2.358 17.487 1.00 80.38 95 ILE A C 1
ATOM 771 O O . ILE A 1 95 ? -9.947 -3.201 17.111 1.00 80.38 95 ILE A O 1
ATOM 775 N N . GLU A 1 96 ? -9.472 -1.176 17.988 1.00 86.12 96 GLU A N 1
ATOM 776 C CA . GLU A 1 96 ? -10.850 -0.725 18.122 1.00 86.12 96 GLU A CA 1
ATOM 777 C C . GLU A 1 96 ? -11.555 -0.683 16.763 1.00 86.12 96 GLU A C 1
ATOM 779 O O . GLU A 1 96 ? -11.005 -0.230 15.754 1.00 86.12 96 GLU A O 1
ATOM 784 N N . SER A 1 97 ? -12.811 -1.126 16.743 1.00 86.06 97 SER A N 1
ATOM 785 C CA . SER A 1 97 ? -13.625 -1.158 15.525 1.00 86.06 97 SER A CA 1
ATOM 786 C C . SER A 1 97 ? -13.821 0.227 14.903 1.00 86.06 97 SER A C 1
ATOM 788 O O . SER A 1 97 ? -13.901 0.331 13.683 1.00 86.06 97 SER A O 1
ATOM 790 N N . GLU A 1 98 ? -13.863 1.292 15.709 1.00 87.94 98 GLU A N 1
ATOM 791 C CA . GLU A 1 98 ? -13.955 2.676 15.218 1.00 87.94 98 GLU A CA 1
ATOM 792 C C . GLU A 1 98 ? -12.719 3.072 14.411 1.00 87.94 98 GLU A C 1
ATOM 794 O O . GLU A 1 98 ? -12.834 3.627 13.319 1.00 87.94 98 GLU A O 1
ATOM 799 N N . LYS A 1 99 ? -11.532 2.695 14.893 1.00 88.31 99 LYS A N 1
ATOM 800 C CA . LYS A 1 99 ? -10.268 2.941 14.200 1.00 88.31 99 LYS A CA 1
ATOM 801 C C . LYS A 1 99 ? -10.206 2.211 12.857 1.00 88.31 99 LYS A C 1
ATOM 803 O O . LYS A 1 99 ? -9.759 2.786 11.870 1.00 88.31 99 LYS A O 1
ATOM 808 N N . LEU A 1 100 ? -10.680 0.964 12.805 1.00 90.25 100 LEU A N 1
ATOM 809 C CA . LEU A 1 100 ? -10.734 0.191 11.559 1.00 90.25 100 LEU A CA 1
ATOM 810 C C . LEU A 1 100 ? -11.710 0.800 10.542 1.00 90.25 100 LEU A C 1
ATOM 812 O O . LEU A 1 100 ? -11.390 0.858 9.357 1.00 90.25 100 LEU A O 1
ATOM 816 N N . LYS A 1 101 ? -12.873 1.283 11.001 1.00 91.88 101 LYS A N 1
ATOM 817 C CA . LYS A 1 101 ? -13.827 2.009 10.149 1.00 91.88 101 LYS A CA 1
ATOM 818 C C . LYS A 1 101 ? -13.219 3.300 9.605 1.00 91.88 101 LYS A C 1
ATOM 820 O O . LYS A 1 101 ? -13.276 3.519 8.405 1.00 91.88 101 LYS A O 1
ATOM 825 N N . GLY A 1 102 ? -12.539 4.078 10.449 1.00 92.44 102 GLY A N 1
ATOM 826 C CA . GLY A 1 102 ? -11.850 5.292 10.008 1.00 92.44 102 GLY A CA 1
ATOM 827 C C . GLY A 1 102 ? -10.793 5.021 8.932 1.00 92.44 102 GLY A C 1
ATOM 828 O O . GLY A 1 102 ? -10.710 5.762 7.956 1.00 92.44 102 GLY A O 1
ATOM 829 N N . ILE A 1 103 ? -10.021 3.933 9.057 1.00 92.00 103 ILE A N 1
ATOM 830 C CA . ILE A 1 103 ? -9.075 3.516 8.007 1.00 92.00 103 ILE A CA 1
ATOM 831 C C . ILE A 1 103 ? -9.825 3.211 6.706 1.00 92.00 103 ILE A C 1
ATOM 833 O O . ILE A 1 103 ? -9.409 3.671 5.645 1.00 92.00 103 ILE A O 1
ATOM 837 N N . LEU A 1 104 ? -10.928 2.462 6.777 1.00 93.38 104 LEU A N 1
ATOM 838 C CA . LEU A 1 104 ? -11.733 2.123 5.604 1.00 93.38 104 LEU A CA 1
ATOM 839 C C . LEU A 1 104 ? -12.303 3.370 4.913 1.00 93.38 104 LEU A C 1
ATOM 841 O O . LEU A 1 104 ? -12.245 3.466 3.688 1.00 93.38 104 LEU A O 1
ATOM 845 N N . ASP A 1 105 ? -12.784 4.344 5.683 1.00 93.31 105 ASP A N 1
ATOM 846 C CA . ASP A 1 105 ? -13.312 5.607 5.161 1.00 93.31 105 ASP A CA 1
ATOM 847 C C . ASP A 1 105 ? -12.228 6.422 4.448 1.00 93.31 105 ASP A C 1
ATOM 849 O O . ASP A 1 105 ? -12.446 6.931 3.347 1.00 93.31 105 ASP A O 1
ATOM 853 N N . VAL A 1 106 ? -11.021 6.488 5.022 1.00 93.88 106 VAL A N 1
ATOM 854 C CA . VAL A 1 106 ? -9.875 7.128 4.363 1.00 93.88 106 VAL A CA 1
ATOM 855 C C . VAL A 1 106 ? -9.531 6.401 3.066 1.00 93.88 106 VAL A C 1
ATOM 857 O O . VAL A 1 106 ? -9.326 7.061 2.054 1.00 93.88 106 VAL A O 1
ATOM 860 N N . LEU A 1 107 ? -9.521 5.066 3.049 1.00 92.56 107 LEU A N 1
ATOM 861 C CA . LEU A 1 107 ? -9.253 4.291 1.832 1.00 92.56 107 LEU A CA 1
ATOM 862 C C . LEU A 1 107 ? -10.294 4.542 0.739 1.00 92.56 107 LEU A C 1
ATOM 864 O O . LEU A 1 107 ? -9.923 4.668 -0.428 1.00 92.56 107 LEU A O 1
ATOM 868 N N . ASN A 1 108 ? -11.570 4.664 1.106 1.00 91.25 108 ASN A N 1
ATOM 869 C CA . ASN A 1 108 ? -12.654 4.956 0.170 1.00 91.25 108 ASN A CA 1
ATOM 870 C C . ASN A 1 108 ? -12.458 6.292 -0.559 1.00 91.25 108 ASN A C 1
ATOM 872 O O . ASN A 1 108 ? -12.756 6.371 -1.745 1.00 91.25 108 ASN A O 1
ATOM 876 N N . ASN A 1 109 ? -11.861 7.301 0.083 1.00 90.62 109 ASN A N 1
ATOM 877 C CA . ASN A 1 109 ? -11.566 8.589 -0.563 1.00 90.62 109 ASN A CA 1
ATOM 878 C C . ASN A 1 109 ? -10.505 8.501 -1.675 1.00 90.62 109 ASN A C 1
ATOM 880 O O . ASN A 1 109 ? -10.376 9.422 -2.481 1.00 90.62 109 ASN A O 1
ATOM 884 N N . TYR A 1 110 ? -9.717 7.424 -1.701 1.00 89.81 110 TYR A N 1
ATOM 885 C CA . TYR A 1 110 ? -8.689 7.176 -2.715 1.00 89.81 110 TYR A CA 1
ATOM 886 C C . TYR A 1 110 ? -9.114 6.109 -3.734 1.00 89.81 110 TYR A C 1
ATOM 888 O O . TYR A 1 110 ? -8.380 5.862 -4.694 1.00 89.81 110 TYR A O 1
ATOM 896 N N . ARG A 1 111 ? -10.285 5.487 -3.552 1.00 84.81 111 ARG A N 1
ATOM 897 C CA . ARG A 1 111 ? -10.903 4.618 -4.558 1.00 84.81 111 ARG A CA 1
ATOM 898 C C . ARG A 1 111 ? -11.551 5.485 -5.635 1.00 84.81 111 ARG A C 1
ATOM 900 O O . ARG A 1 111 ? -12.153 6.510 -5.329 1.00 84.81 111 ARG A O 1
ATOM 907 N N . LYS A 1 112 ? -11.371 5.094 -6.895 1.00 62.84 112 LYS A N 1
ATOM 908 C CA . LYS A 1 112 ? -12.149 5.644 -8.010 1.00 62.84 112 LYS A CA 1
ATOM 909 C C . LYS A 1 112 ? -13.501 4.957 -8.080 1.00 62.84 112 LYS A C 1
ATOM 911 O O . LYS A 1 112 ? -13.518 3.732 -7.826 1.00 62.84 112 LYS A O 1
#

Solvent-accessible surface area (backbone atoms only — not comparable to full-atom values): 6794 Å² total; per-residue (Å²): 132,85,89,76,89,88,80,87,80,90,75,38,45,31,48,50,36,55,54,49,54,54,53,51,76,76,40,98,76,76,56,70,70,56,51,56,48,46,58,49,26,66,74,53,37,84,51,54,47,70,57,46,57,49,50,34,54,47,43,31,69,77,65,68,47,54,71,70,54,28,34,50,45,65,50,64,61,56,91,44,59,66,52,49,48,59,71,58,43,85,75,78,59,88,73,58,66,67,59,43,47,52,52,45,56,58,52,54,76,73,55,132

Nearest PDB structures (foldseek):
  8b3d-assembly1_D  TM=7.609E-01  e=2.306E-04  Sus scrofa domesticus
  5iya-assembly1_D  TM=7.870E-01  e=3.551E-04  Homo sapiens
  5iy7-assembly1_D  TM=7.263E-01  e=1.581E-04  Homo sapiens
  8tvy-assembly1_D  TM=7.366E-01  e=1.393E-02  Saccharomyces cerevisiae
  7ui9-assembly1_D  TM=7.010E-01  e=1.729E-02  Saccharomyces cerevisiae S288C